Protein AF-A0A1W1Z496-F1 (afdb_monomer_lite)

Structure (mmCIF, N/CA/C/O backbone):
data_AF-A0A1W1Z496-F1
#
_entry.id   AF-A0A1W1Z496-F1
#
loop_
_atom_site.group_PDB
_atom_site.id
_atom_site.type_symbol
_atom_site.label_atom_id
_atom_site.label_alt_id
_atom_site.label_comp_id
_atom_site.label_asym_id
_atom_site.label_entity_id
_atom_site.label_seq_id
_atom_site.pdbx_PDB_ins_code
_atom_site.Cartn_x
_atom_site.Cartn_y
_atom_site.Cartn_z
_atom_site.occupancy
_atom_site.B_iso_or_equiv
_atom_site.auth_seq_id
_atom_site.auth_comp_id
_atom_site.auth_asym_id
_atom_site.auth_atom_id
_atom_site.pdbx_PDB_model_num
ATOM 1 N N . MET A 1 1 ? -26.536 -55.696 30.499 1.00 40.00 1 MET A N 1
ATOM 2 C CA . MET A 1 1 ? -25.286 -55.519 29.730 1.00 40.00 1 MET A CA 1
ATOM 3 C C . MET A 1 1 ? -25.052 -54.029 29.572 1.00 40.00 1 MET A C 1
ATOM 5 O O . MET A 1 1 ? -25.971 -53.335 29.168 1.00 40.00 1 MET A O 1
ATOM 9 N N . LYS A 1 2 ? -23.886 -53.550 30.016 1.00 42.78 2 LYS A N 1
ATOM 10 C CA . LYS A 1 2 ? -23.439 -52.156 29.919 1.00 42.78 2 LYS A CA 1
ATOM 11 C C . LYS A 1 2 ? -23.059 -51.849 28.470 1.00 42.78 2 LYS A C 1
ATOM 13 O O . LYS A 1 2 ? -22.297 -52.623 27.900 1.00 42.78 2 LYS A O 1
ATOM 18 N N . THR A 1 3 ? -23.451 -50.691 27.960 1.00 44.03 3 THR A N 1
ATOM 19 C CA . THR A 1 3 ? -22.699 -50.019 26.895 1.00 44.03 3 THR A CA 1
ATOM 20 C C . THR A 1 3 ? -22.663 -48.526 27.182 1.00 44.03 3 THR A C 1
ATOM 22 O O . THR A 1 3 ? -23.676 -47.894 27.469 1.00 44.03 3 THR A O 1
ATOM 25 N N . LEU A 1 4 ? -21.430 -48.032 27.226 1.00 45.06 4 LEU A N 1
ATOM 26 C CA . LEU A 1 4 ? -21.001 -46.689 27.577 1.00 45.06 4 LEU A CA 1
ATOM 27 C C . LEU A 1 4 ? -21.102 -45.738 26.370 1.00 45.06 4 LEU A C 1
ATOM 29 O O . LEU A 1 4 ? -20.863 -46.159 25.245 1.00 45.06 4 LEU A O 1
ATOM 33 N N . PHE A 1 5 ? -21.412 -44.476 26.689 1.00 48.72 5 PHE A N 1
ATOM 34 C CA . PHE A 1 5 ? -20.893 -43.196 26.173 1.00 48.72 5 PHE A CA 1
ATOM 35 C C . PHE A 1 5 ? -20.493 -43.040 24.695 1.00 48.72 5 PHE A C 1
ATOM 37 O O . PHE A 1 5 ? -19.601 -43.723 24.213 1.00 48.72 5 PHE A O 1
ATOM 44 N N . ALA A 1 6 ? -20.957 -41.936 24.093 1.00 45.56 6 ALA A N 1
ATOM 45 C CA . ALA A 1 6 ? -20.066 -40.855 23.642 1.00 45.56 6 ALA A CA 1
ATOM 46 C C . ALA A 1 6 ? -20.884 -39.592 23.310 1.00 45.56 6 ALA A C 1
ATOM 48 O O . ALA A 1 6 ? -21.662 -39.574 22.360 1.00 45.56 6 ALA A O 1
ATOM 49 N N . ALA A 1 7 ? -20.707 -38.528 24.098 1.00 57.72 7 ALA A N 1
ATOM 50 C CA . ALA A 1 7 ? -21.116 -37.183 23.711 1.00 57.72 7 ALA A CA 1
ATOM 51 C C . ALA A 1 7 ? -20.074 -36.651 22.719 1.00 57.72 7 ALA A C 1
ATOM 53 O O . ALA A 1 7 ? -18.912 -36.468 23.080 1.00 57.72 7 ALA A O 1
ATOM 54 N N . ALA A 1 8 ? -20.472 -36.446 21.465 1.00 53.16 8 ALA A N 1
ATOM 55 C CA . ALA A 1 8 ? -19.628 -35.798 20.475 1.00 53.16 8 ALA A CA 1
ATOM 56 C C . ALA A 1 8 ? -19.606 -34.291 20.765 1.00 53.16 8 ALA A C 1
ATOM 58 O O . ALA A 1 8 ? -20.576 -33.581 20.503 1.00 53.16 8 ALA A O 1
ATOM 59 N N . ALA A 1 9 ? -18.510 -33.811 21.349 1.00 55.97 9 ALA A N 1
ATOM 60 C CA . ALA A 1 9 ? -18.217 -32.389 21.412 1.00 55.97 9 ALA A CA 1
ATOM 61 C C . ALA A 1 9 ? -17.923 -31.903 19.986 1.00 55.97 9 ALA A C 1
ATOM 63 O O . ALA A 1 9 ? -16.920 -32.290 19.386 1.00 55.97 9 ALA A O 1
ATOM 64 N N . ALA A 1 10 ? -18.818 -31.089 19.429 1.00 51.38 10 ALA A N 1
ATOM 65 C CA . ALA A 1 10 ? -18.574 -30.394 18.176 1.00 51.38 10 ALA A CA 1
ATOM 66 C C . ALA A 1 10 ? -17.502 -29.326 18.427 1.00 51.38 10 ALA A C 1
ATOM 68 O O . ALA A 1 10 ? -17.779 -28.263 18.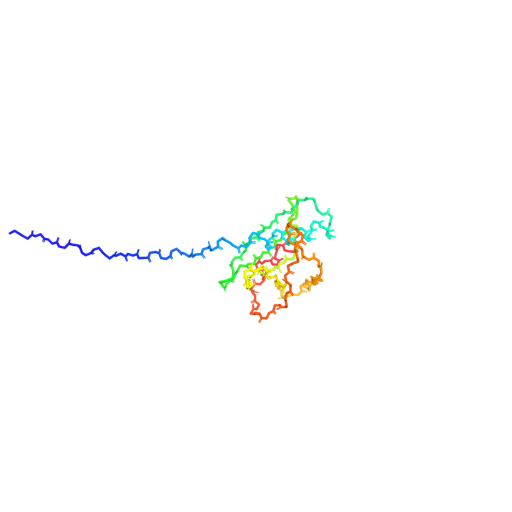981 1.00 51.38 10 ALA A O 1
ATOM 69 N N . ILE A 1 11 ? -16.260 -29.635 18.062 1.00 52.88 11 ILE A N 1
ATOM 70 C CA . ILE A 1 11 ? -15.190 -28.645 17.986 1.00 52.88 11 ILE A CA 1
ATOM 71 C C . ILE A 1 11 ? -15.525 -27.764 16.781 1.00 52.88 11 ILE A C 1
ATOM 73 O O . ILE A 1 11 ? -15.320 -28.159 15.634 1.00 52.88 11 ILE A O 1
ATOM 77 N N . LEU A 1 12 ? -16.101 -26.590 17.040 1.00 43.84 12 LEU A N 1
ATOM 78 C CA . LEU A 1 12 ? -16.170 -25.515 16.059 1.00 43.84 12 LEU A CA 1
ATOM 79 C C . LEU A 1 12 ? -14.738 -25.026 15.840 1.00 43.84 12 LEU A C 1
ATOM 81 O O . LEU A 1 12 ? -14.240 -24.176 16.571 1.00 43.84 12 LEU A O 1
ATOM 85 N N . PHE A 1 13 ? -14.061 -25.599 14.848 1.00 43.09 13 PHE A N 1
ATOM 86 C CA . PHE A 1 13 ? -12.921 -24.943 14.230 1.00 43.09 13 PHE A CA 1
ATOM 87 C C . PHE A 1 13 ? -13.474 -23.716 13.509 1.00 43.09 13 PHE A C 1
ATOM 89 O O . PHE A 1 13 ? -13.937 -23.805 12.375 1.00 43.09 13 PHE A O 1
ATOM 96 N N . THR A 1 14 ? -13.475 -22.566 14.175 1.00 43.41 14 THR A N 1
ATOM 97 C CA . THR A 1 14 ? -13.479 -21.299 13.453 1.00 43.41 14 THR A CA 1
ATOM 98 C C . THR A 1 14 ? -12.126 -21.216 12.768 1.00 43.41 14 THR A C 1
ATOM 100 O O . THR A 1 14 ? -11.138 -20.799 13.372 1.00 43.41 14 THR A O 1
ATOM 103 N N . SER A 1 15 ? -12.060 -21.699 11.528 1.00 38.47 15 SER A N 1
ATOM 104 C CA . SER A 1 15 ? -10.994 -21.300 10.618 1.00 38.47 15 SER A CA 1
ATOM 105 C C . SER A 1 15 ? -10.908 -19.772 10.661 1.00 38.47 15 SER A C 1
ATOM 107 O O . SER A 1 15 ? -11.966 -19.128 10.664 1.00 38.47 15 SER A O 1
ATOM 109 N N . PRO A 1 16 ? -9.703 -19.179 10.732 1.00 42.03 16 PRO A N 1
ATOM 110 C CA . PRO A 1 16 ? -9.589 -17.744 10.565 1.00 42.03 16 PRO A CA 1
ATOM 111 C C . PRO A 1 16 ? -10.230 -17.419 9.220 1.00 42.03 16 PRO A C 1
ATOM 113 O O . PRO A 1 16 ? -9.919 -18.042 8.201 1.00 42.03 16 PRO A O 1
ATOM 116 N N . ALA A 1 17 ? -11.201 -16.514 9.239 1.00 40.28 17 ALA A N 1
ATOM 117 C CA . ALA A 1 17 ? -11.726 -15.954 8.018 1.00 40.28 17 ALA A CA 1
ATOM 118 C C . ALA A 1 17 ? -10.589 -15.134 7.405 1.00 40.28 17 ALA A C 1
ATOM 120 O O . ALA A 1 17 ? -10.436 -13.960 7.720 1.00 40.28 17 ALA A O 1
ATOM 121 N N . ILE A 1 18 ? -9.783 -15.755 6.545 1.00 45.09 18 ILE A N 1
ATOM 122 C CA . ILE A 1 18 ? -9.070 -15.005 5.518 1.00 45.09 18 ILE A CA 1
ATOM 123 C C . ILE A 1 18 ? -10.168 -14.616 4.535 1.00 45.09 18 ILE A C 1
ATOM 125 O O . ILE A 1 18 ? -10.513 -15.357 3.614 1.00 45.09 18 ILE A O 1
ATOM 129 N N . ALA A 1 19 ? -10.846 -13.518 4.863 1.00 39.84 19 ALA A N 1
ATOM 130 C CA . ALA A 1 19 ? -11.829 -12.899 4.005 1.00 39.84 19 ALA A CA 1
ATOM 131 C C . ALA A 1 19 ? -11.072 -12.405 2.771 1.00 39.84 19 ALA A C 1
ATOM 133 O O . ALA A 1 19 ? -10.448 -11.349 2.793 1.00 39.84 19 ALA A O 1
ATOM 134 N N . GLY A 1 20 ? -11.074 -13.218 1.714 1.00 49.09 20 GLY A N 1
ATOM 135 C CA . GLY A 1 20 ? -10.651 -12.776 0.393 1.00 49.09 20 GLY A CA 1
ATOM 136 C C . GLY A 1 20 ? -11.491 -11.563 0.002 1.00 49.09 20 GLY A C 1
ATOM 137 O O . GLY A 1 20 ? -12.701 -11.684 -0.180 1.00 49.09 20 GLY A O 1
ATOM 138 N N . GLY A 1 21 ? -10.849 -10.399 -0.040 1.00 54.19 21 GLY A N 1
ATOM 139 C CA . GLY A 1 21 ? -11.493 -9.112 -0.287 1.00 54.19 21 GLY A CA 1
ATOM 140 C C . GLY A 1 21 ? -10.511 -7.942 -0.213 1.00 54.19 21 GLY A C 1
ATOM 141 O O . GLY A 1 21 ? -10.807 -6.943 0.427 1.00 54.19 21 GLY A O 1
ATOM 142 N N . ILE A 1 22 ? -9.323 -8.091 -0.815 1.00 55.69 22 ILE A N 1
ATOM 143 C CA . ILE A 1 22 ? -8.295 -7.039 -0.990 1.00 55.69 22 ILE A CA 1
ATOM 144 C C . ILE A 1 22 ? -7.821 -6.974 -2.468 1.00 55.69 22 ILE A C 1
ATOM 146 O O . ILE A 1 22 ? -6.899 -6.232 -2.802 1.00 55.69 22 ILE A O 1
ATOM 150 N N . ASP A 1 23 ? -8.477 -7.687 -3.395 1.00 64.00 23 ASP A N 1
ATOM 151 C CA . ASP A 1 23 ? -8.012 -7.806 -4.792 1.00 64.00 23 ASP A CA 1
ATOM 152 C C . ASP A 1 23 ? -7.878 -6.447 -5.508 1.00 64.00 23 ASP A C 1
ATOM 154 O O . ASP A 1 23 ? -6.935 -6.244 -6.274 1.00 64.00 23 ASP A O 1
ATOM 158 N N . ASP A 1 24 ? -8.727 -5.464 -5.193 1.00 78.50 24 ASP A N 1
ATOM 159 C CA . ASP A 1 24 ? -8.681 -4.151 -5.851 1.00 78.50 24 ASP A CA 1
ATOM 160 C C . ASP A 1 24 ? -7.575 -3.236 -5.305 1.00 78.50 24 ASP A C 1
ATOM 162 O O . ASP A 1 24 ? -6.993 -2.447 -6.051 1.00 78.50 24 ASP A O 1
ATOM 166 N N . GLY A 1 25 ? -7.262 -3.329 -4.008 1.00 80.12 25 GLY A N 1
ATOM 167 C CA . GLY A 1 25 ? -6.252 -2.475 -3.383 1.00 80.12 25 GLY A CA 1
ATOM 168 C C . GLY A 1 25 ? -4.831 -2.890 -3.754 1.00 80.12 25 GLY A C 1
ATOM 169 O O . GLY A 1 25 ? -4.026 -2.035 -4.121 1.00 80.12 25 GLY A O 1
ATOM 170 N N . ALA A 1 26 ? -4.542 -4.196 -3.740 1.00 84.62 26 ALA A N 1
ATOM 171 C CA . ALA A 1 26 ? -3.258 -4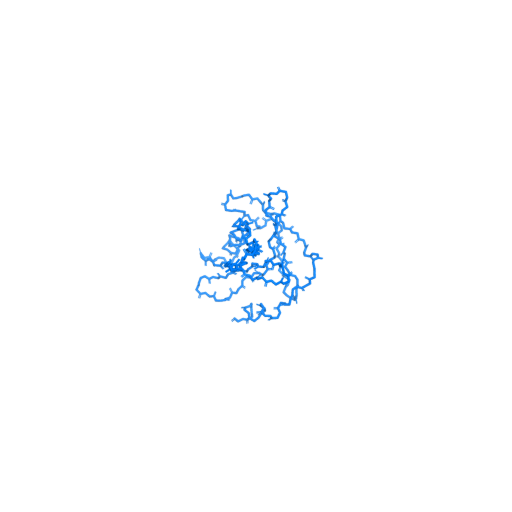.724 -4.199 1.00 84.62 26 ALA A CA 1
ATOM 172 C C . ALA A 1 26 ? -3.028 -4.413 -5.688 1.00 84.62 26 ALA A C 1
ATOM 174 O O . ALA A 1 26 ? -1.981 -3.877 -6.054 1.00 84.62 26 ALA A O 1
ATOM 175 N N . SER A 1 27 ? -4.044 -4.632 -6.528 1.00 86.06 27 SER A N 1
ATOM 176 C CA . SER A 1 27 ? -3.974 -4.314 -7.959 1.00 86.06 27 SER A CA 1
ATOM 177 C C . SER A 1 27 ? -3.757 -2.819 -8.219 1.00 86.06 27 SER A C 1
ATOM 179 O O . SER A 1 27 ? -3.015 -2.436 -9.124 1.00 86.06 27 SER A O 1
ATOM 181 N N . ALA A 1 28 ? -4.370 -1.943 -7.420 1.00 87.94 28 ALA A N 1
ATOM 182 C CA . ALA A 1 28 ? -4.171 -0.505 -7.553 1.00 87.94 28 ALA A CA 1
ATOM 183 C C . ALA A 1 28 ? -2.750 -0.061 -7.173 1.00 87.94 28 ALA A C 1
ATOM 185 O O . ALA A 1 28 ? -2.178 0.823 -7.819 1.00 87.94 28 ALA A O 1
ATOM 186 N N . ILE A 1 29 ? -2.165 -0.686 -6.146 1.00 87.00 29 ILE A N 1
ATOM 187 C CA . ILE A 1 29 ? -0.766 -0.467 -5.768 1.00 87.00 29 ILE A CA 1
ATOM 188 C C . ILE A 1 29 ? 0.153 -0.946 -6.901 1.00 87.00 29 ILE A C 1
ATOM 190 O O . ILE A 1 29 ? 1.028 -0.190 -7.322 1.00 87.00 29 ILE A O 1
ATOM 194 N N . GLU A 1 30 ? -0.071 -2.138 -7.461 1.00 86.69 30 GLU A N 1
ATOM 195 C CA . GLU A 1 30 ? 0.669 -2.627 -8.634 1.00 86.69 30 GLU A CA 1
ATOM 196 C C . GLU A 1 30 ? 0.636 -1.607 -9.784 1.00 86.69 30 GLU A C 1
ATOM 198 O O . GLU A 1 30 ? 1.688 -1.190 -10.278 1.00 86.69 30 GLU A O 1
ATOM 203 N N . LEU A 1 31 ? -0.556 -1.147 -10.176 1.00 86.06 31 LEU A N 1
ATOM 204 C CA . LEU A 1 31 ? -0.718 -0.185 -11.267 1.00 86.06 31 LEU A CA 1
ATOM 205 C C . LEU A 1 31 ? -0.019 1.146 -10.984 1.00 86.06 31 LEU A C 1
ATOM 207 O O . LEU A 1 31 ? 0.562 1.741 -11.897 1.00 86.06 31 LEU A O 1
ATOM 211 N N . HIS A 1 32 ? -0.048 1.610 -9.735 1.00 84.50 32 HIS A N 1
ATOM 212 C CA . HIS A 1 32 ? 0.701 2.787 -9.311 1.00 84.50 32 HIS A CA 1
ATOM 213 C C . HIS A 1 32 ? 2.209 2.607 -9.549 1.00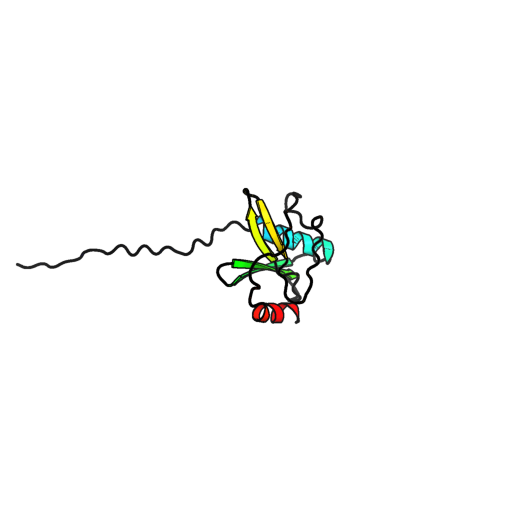 84.50 32 HIS A C 1
ATOM 215 O O . HIS A 1 32 ? 2.841 3.478 -10.154 1.00 84.50 32 HIS A O 1
ATOM 221 N N . PHE A 1 33 ? 2.786 1.471 -9.143 1.00 82.06 33 PHE A N 1
ATOM 222 C CA . PHE A 1 33 ? 4.209 1.173 -9.348 1.00 82.06 33 PHE A CA 1
ATOM 223 C C . PHE A 1 33 ? 4.578 1.014 -10.825 1.00 82.06 33 PHE A C 1
ATOM 225 O O . PHE A 1 33 ? 5.579 1.578 -11.268 1.00 82.06 33 PHE A O 1
ATOM 232 N N . VAL A 1 34 ? 3.750 0.322 -11.612 1.00 85.06 34 VAL A N 1
ATOM 233 C CA . VAL A 1 34 ? 3.906 0.208 -13.073 1.00 85.06 34 VAL A CA 1
ATOM 234 C C . VAL A 1 34 ? 3.984 1.596 -13.718 1.00 85.06 34 VAL A C 1
ATOM 236 O O . VAL A 1 34 ? 4.909 1.882 -14.483 1.00 85.06 34 VAL A O 1
ATOM 239 N N . LYS A 1 35 ? 3.050 2.492 -13.368 1.00 83.25 35 LYS A N 1
ATOM 240 C CA . LYS A 1 35 ? 2.958 3.847 -13.936 1.00 83.25 35 LYS A CA 1
ATOM 241 C C . LYS A 1 35 ? 4.111 4.759 -13.510 1.00 83.25 35 LYS A C 1
ATOM 243 O O . LYS A 1 35 ? 4.600 5.531 -14.332 1.00 83.25 35 LYS A O 1
ATOM 248 N N . THR A 1 36 ? 4.523 4.710 -12.244 1.00 79.12 36 THR A N 1
ATOM 249 C CA . THR A 1 36 ? 5.503 5.656 -11.674 1.00 79.12 36 THR A CA 1
ATOM 250 C C . THR A 1 36 ? 6.956 5.222 -11.857 1.00 79.12 36 THR A C 1
ATOM 252 O O . THR A 1 36 ? 7.805 6.069 -12.134 1.00 79.12 36 THR A O 1
ATOM 255 N N . SER A 1 37 ? 7.245 3.923 -11.754 1.00 74.88 37 SER A N 1
ATOM 256 C CA . SER A 1 37 ? 8.608 3.370 -11.828 1.00 74.88 37 SER A CA 1
ATOM 257 C C . SER A 1 37 ? 8.970 2.813 -13.209 1.00 74.88 37 SER A C 1
ATOM 259 O O . SER A 1 37 ? 10.121 2.442 -13.440 1.00 74.88 37 SER A O 1
ATOM 261 N N . GLY A 1 38 ? 8.010 2.750 -14.140 1.00 74.75 38 GLY A N 1
ATOM 262 C CA . GLY A 1 38 ? 8.225 2.235 -15.496 1.00 74.75 38 GLY A CA 1
ATOM 263 C C . GLY A 1 38 ? 8.407 0.716 -15.559 1.00 74.75 38 GLY A C 1
ATOM 264 O O . GLY A 1 38 ? 9.040 0.204 -16.483 1.00 74.75 38 GLY A O 1
ATOM 265 N N . TRP A 1 39 ? 7.886 -0.014 -14.572 1.00 81.50 39 TRP A N 1
ATOM 266 C CA . TRP A 1 39 ? 7.926 -1.477 -14.539 1.00 81.50 39 TRP A CA 1
ATOM 267 C C . TRP A 1 39 ? 6.766 -2.066 -15.340 1.00 81.50 39 TRP A C 1
ATOM 269 O O . TRP A 1 39 ? 5.662 -1.550 -15.286 1.00 81.50 39 TRP A O 1
ATOM 279 N N . SER A 1 40 ? 7.000 -3.139 -16.099 1.00 79.31 40 SER A N 1
ATOM 280 C CA . SER A 1 40 ? 5.968 -3.745 -16.966 1.00 79.31 40 SER A CA 1
ATOM 281 C C . SER A 1 40 ? 5.143 -4.823 -16.265 1.00 79.31 40 SER A C 1
ATOM 283 O O . SER A 1 40 ? 4.009 -5.072 -16.656 1.00 79.31 40 SER A O 1
ATOM 285 N N . ALA A 1 41 ? 5.740 -5.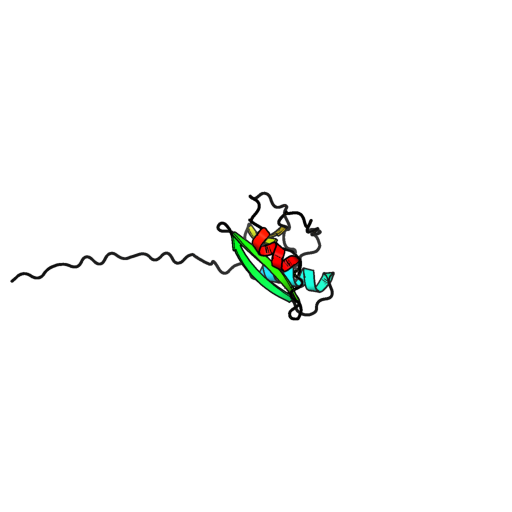488 -15.277 1.00 85.00 41 ALA A N 1
ATOM 286 C CA . ALA A 1 41 ? 5.113 -6.533 -14.484 1.00 85.00 41 ALA A CA 1
ATOM 287 C C . ALA A 1 41 ? 5.663 -6.459 -13.059 1.00 85.00 41 ALA A C 1
ATOM 289 O O . ALA A 1 41 ? 6.885 -6.465 -12.852 1.00 85.00 41 ALA A O 1
ATOM 290 N N . VAL A 1 42 ? 4.754 -6.370 -12.099 1.00 86.19 42 VAL A N 1
ATOM 291 C CA . VAL A 1 42 ? 5.032 -6.282 -10.668 1.00 86.19 42 VAL A CA 1
ATOM 292 C C . VAL A 1 42 ? 4.260 -7.424 -10.008 1.00 86.19 42 VAL A C 1
ATOM 294 O O . VAL A 1 42 ? 3.233 -7.851 -10.521 1.00 86.19 42 VAL A O 1
ATOM 297 N N . VAL A 1 43 ? 4.781 -7.964 -8.917 1.00 85.69 43 VAL A N 1
ATOM 298 C CA . VAL A 1 43 ? 4.085 -8.930 -8.067 1.00 85.69 43 VAL A CA 1
ATOM 299 C C . VAL A 1 43 ? 3.879 -8.265 -6.723 1.00 85.69 43 VAL A C 1
ATOM 301 O O . VAL A 1 43 ? 4.781 -7.577 -6.243 1.00 85.69 43 VAL A O 1
ATOM 304 N N . CYS A 1 44 ? 2.692 -8.435 -6.151 1.00 85.12 44 CYS A N 1
ATOM 305 C CA . CYS A 1 44 ? 2.395 -7.990 -4.802 1.00 85.12 44 CYS A CA 1
ATOM 306 C C . CYS A 1 44 ? 2.311 -9.192 -3.868 1.00 85.12 44 CYS A C 1
ATOM 308 O O . CYS A 1 44 ? 1.598 -10.155 -4.153 1.00 85.12 44 CYS A O 1
ATOM 310 N N . ASP A 1 45 ? 2.998 -9.092 -2.740 1.00 83.50 45 ASP A N 1
ATOM 311 C CA . ASP A 1 45 ? 2.953 -10.061 -1.657 1.00 83.50 45 ASP A CA 1
ATOM 312 C C . ASP A 1 45 ? 2.220 -9.466 -0.457 1.00 83.50 45 ASP A C 1
ATOM 314 O O . ASP A 1 45 ? 2.115 -8.245 -0.303 1.00 83.50 45 ASP A O 1
ATOM 318 N N . THR A 1 46 ? 1.692 -10.350 0.389 1.00 83.12 46 THR A N 1
ATOM 319 C CA . THR A 1 46 ? 0.965 -9.989 1.609 1.00 83.12 46 THR A CA 1
ATOM 320 C C . THR A 1 46 ? 1.646 -10.588 2.833 1.00 83.12 46 THR A C 1
ATOM 322 O O . THR A 1 46 ? 1.947 -11.780 2.841 1.00 83.12 46 THR A O 1
ATOM 325 N N . GLU A 1 47 ? 1.841 -9.775 3.869 1.00 79.50 47 GLU A N 1
ATOM 326 C CA . GLU A 1 47 ? 2.352 -10.192 5.176 1.00 79.50 47 GLU A CA 1
ATOM 327 C C . GLU A 1 47 ? 1.336 -9.858 6.276 1.00 79.50 47 GLU A C 1
ATOM 329 O O . GLU A 1 47 ? 0.839 -8.733 6.358 1.00 79.50 47 GLU A O 1
ATOM 334 N N . GLU A 1 48 ? 1.070 -10.819 7.161 1.00 80.75 48 GLU A N 1
ATOM 335 C CA . GLU A 1 48 ? 0.179 -10.647 8.313 1.00 80.75 48 GLU A CA 1
ATOM 336 C C . GLU A 1 48 ? 0.984 -10.336 9.583 1.00 80.75 48 GLU A C 1
ATOM 338 O O . GLU A 1 48 ? 1.774 -11.158 10.052 1.00 80.75 48 GLU A O 1
ATOM 343 N N . LEU A 1 49 ? 0.763 -9.166 10.189 1.00 75.12 49 LEU A N 1
ATOM 344 C CA . LEU A 1 49 ? 1.426 -8.741 11.427 1.00 75.12 49 LEU A CA 1
ATOM 345 C C . LEU A 1 49 ? 0.421 -8.120 12.398 1.00 75.12 49 LEU A C 1
ATOM 347 O O . LEU A 1 49 ? -0.216 -7.119 12.086 1.00 75.12 49 LEU A O 1
ATOM 351 N N . ASN A 1 50 ? 0.336 -8.655 13.621 1.00 78.94 50 ASN A N 1
ATOM 352 C CA . ASN A 1 50 ? -0.575 -8.165 14.670 1.00 78.94 50 ASN A CA 1
ATOM 353 C C . ASN A 1 50 ? -2.040 -8.040 14.192 1.00 78.94 50 ASN A C 1
ATOM 355 O O . ASN A 1 50 ? -2.667 -6.999 14.397 1.00 78.94 50 ASN A O 1
ATOM 359 N N . ASP A 1 51 ? -2.558 -9.094 13.550 1.00 79.00 51 ASP A N 1
ATOM 360 C CA . ASP A 1 51 ? -3.922 -9.178 12.996 1.00 79.00 51 ASP A CA 1
ATOM 361 C C . ASP A 1 51 ? -4.225 -8.143 11.894 1.00 79.00 51 ASP A C 1
ATOM 363 O O . ASP A 1 51 ? -5.364 -7.695 11.736 1.00 79.00 51 ASP A O 1
ATOM 367 N N . ARG A 1 52 ? -3.193 -7.726 11.152 1.00 78.06 52 ARG A N 1
ATOM 368 C CA . ARG A 1 52 ? -3.286 -6.769 10.045 1.00 78.06 52 ARG A CA 1
ATOM 369 C C . ARG A 1 52 ? -2.535 -7.280 8.824 1.00 78.06 52 ARG A C 1
ATOM 371 O O . ARG A 1 52 ? -1.396 -7.729 8.951 1.00 78.06 52 ARG A O 1
ATOM 378 N N . SER A 1 53 ? -3.150 -7.088 7.662 1.00 82.00 53 SER A N 1
ATOM 379 C CA . SER A 1 53 ? -2.609 -7.449 6.355 1.00 82.00 53 SER A CA 1
ATOM 380 C C . SER A 1 53 ? -1.863 -6.269 5.737 1.00 82.00 53 SER A C 1
ATOM 382 O O . SER A 1 53 ? -2.452 -5.216 5.467 1.00 82.00 53 SER A O 1
ATOM 384 N N . PHE A 1 54 ? -0.582 -6.460 5.447 1.00 83.12 54 PHE A N 1
ATOM 385 C CA . PHE A 1 54 ? 0.258 -5.490 4.756 1.00 83.12 54 PHE A CA 1
ATOM 386 C C . PHE A 1 54 ? 0.636 -5.994 3.370 1.00 83.12 54 PHE A C 1
ATOM 388 O O . PHE A 1 54 ? 0.992 -7.153 3.208 1.00 83.12 54 PHE A O 1
ATOM 395 N N . VAL A 1 55 ? 0.604 -5.107 2.381 1.00 85.94 55 VAL A N 1
ATOM 396 C CA . VAL A 1 55 ? 0.924 -5.395 0.984 1.00 85.94 55 VAL A CA 1
ATOM 397 C C . VAL A 1 55 ? 2.168 -4.621 0.575 1.00 85.94 55 VAL A C 1
ATOM 399 O O . VAL A 1 55 ? 2.293 -3.428 0.860 1.00 85.94 55 VAL A O 1
ATOM 402 N N . TYR A 1 56 ? 3.074 -5.282 -0.132 1.00 84.31 56 TYR A N 1
ATOM 403 C CA . TYR A 1 56 ? 4.180 -4.640 -0.833 1.00 84.31 56 TYR A CA 1
ATOM 404 C C . TYR A 1 56 ? 4.305 -5.220 -2.235 1.00 84.31 56 TYR A C 1
ATOM 406 O O . TYR A 1 56 ? 3.955 -6.374 -2.457 1.00 84.31 56 TYR A O 1
ATOM 414 N N . CYS A 1 57 ? 4.799 -4.426 -3.184 1.00 84.31 57 CYS A N 1
ATOM 415 C CA . CYS A 1 57 ? 4.893 -4.851 -4.579 1.00 84.31 57 CYS A CA 1
ATOM 416 C C . CYS A 1 57 ? 6.300 -4.633 -5.138 1.00 84.31 57 CYS A C 1
ATOM 418 O O . CYS A 1 57 ? 6.921 -3.612 -4.851 1.00 84.31 57 CYS A O 1
ATOM 420 N N . HIS A 1 58 ? 6.804 -5.562 -5.945 1.00 83.38 58 HIS A N 1
ATOM 421 C CA . HIS A 1 58 ? 8.153 -5.525 -6.520 1.00 83.38 58 HIS A CA 1
ATOM 422 C C . HIS A 1 58 ? 8.165 -6.036 -7.974 1.00 83.38 58 HIS A C 1
ATOM 424 O O . HIS A 1 58 ? 7.265 -6.775 -8.373 1.00 83.38 58 HIS A O 1
ATOM 430 N N . PRO A 1 59 ? 9.147 -5.670 -8.819 1.00 86.19 59 PRO A N 1
ATOM 431 C CA . PRO A 1 59 ? 9.237 -6.194 -10.180 1.00 86.19 59 PRO A CA 1
ATOM 432 C C . PRO A 1 59 ? 9.349 -7.720 -10.191 1.00 86.19 59 PRO A C 1
ATOM 434 O O . PRO A 1 59 ? 10.071 -8.296 -9.384 1.00 86.19 59 PRO A O 1
ATOM 437 N N . VAL A 1 60 ? 8.762 -8.387 -11.186 1.00 85.50 60 VAL A N 1
ATOM 438 C CA . VAL A 1 60 ? 8.886 -9.857 -11.329 1.00 85.50 60 VAL A CA 1
ATOM 439 C C . VAL A 1 60 ? 10.352 -10.329 -11.363 1.00 85.50 60 VAL A C 1
ATOM 441 O O . VAL A 1 60 ? 10.674 -11.418 -10.900 1.00 85.50 60 VAL A O 1
ATOM 444 N N . LEU A 1 61 ? 11.253 -9.520 -11.932 1.00 80.12 61 LEU A N 1
ATOM 445 C CA . LEU A 1 61 ? 12.659 -9.879 -12.165 1.00 80.12 61 LEU A CA 1
ATOM 446 C C . LEU A 1 61 ? 13.636 -9.289 -11.137 1.00 80.12 61 LEU A C 1
ATOM 448 O O . LEU A 1 61 ? 14.846 -9.422 -11.310 1.00 80.12 61 LEU A O 1
ATOM 452 N N . ASN A 1 62 ? 13.144 -8.590 -10.115 1.00 70.44 62 ASN A N 1
ATOM 453 C CA . ASN A 1 62 ? 13.980 -7.908 -9.135 1.00 70.44 62 ASN A CA 1
ATOM 454 C C . ASN A 1 62 ? 13.283 -7.906 -7.771 1.00 70.44 62 ASN A C 1
ATOM 456 O O . ASN A 1 62 ? 12.108 -7.575 -7.679 1.00 70.44 62 ASN A O 1
ATOM 460 N N . THR A 1 63 ? 14.018 -8.225 -6.712 1.00 67.12 63 THR A N 1
ATOM 461 C CA . THR A 1 63 ? 13.519 -8.148 -5.334 1.00 67.12 63 THR A CA 1
ATOM 462 C C . THR A 1 63 ? 13.492 -6.724 -4.794 1.00 67.12 63 THR A C 1
ATOM 464 O O . THR A 1 63 ? 13.094 -6.535 -3.658 1.00 67.12 63 THR A O 1
ATOM 467 N N . SER A 1 64 ? 13.900 -5.720 -5.577 1.00 68.56 64 SER A N 1
ATOM 468 C CA . SER A 1 64 ? 13.769 -4.312 -5.208 1.00 68.56 64 SER A CA 1
ATOM 469 C C . SER A 1 64 ? 12.301 -3.976 -4.989 1.00 68.56 64 SER A C 1
ATOM 471 O O . SER A 1 64 ? 11.501 -3.899 -5.923 1.00 68.56 64 SER A O 1
ATOM 473 N N . VAL A 1 65 ? 11.955 -3.821 -3.722 1.00 71.75 65 VAL A N 1
ATOM 474 C CA . VAL A 1 65 ? 10.573 -3.708 -3.290 1.00 71.75 65 VAL A CA 1
ATOM 475 C C . VAL A 1 65 ? 10.118 -2.257 -3.331 1.00 71.75 65 VAL A C 1
ATOM 477 O O . VAL A 1 65 ? 10.882 -1.329 -3.064 1.00 71.75 65 VAL A O 1
ATOM 480 N N . GLY A 1 66 ? 8.851 -2.069 -3.677 1.00 72.50 66 GLY A N 1
ATOM 481 C CA . GLY A 1 66 ? 8.147 -0.802 -3.637 1.00 72.50 66 GLY A CA 1
ATOM 482 C C . GLY A 1 66 ? 7.823 -0.355 -2.213 1.00 72.50 66 GLY A C 1
ATOM 483 O O . GLY A 1 66 ? 8.613 -0.486 -1.291 1.00 72.50 66 GLY A O 1
ATOM 484 N N . GLY A 1 67 ? 6.653 0.234 -2.023 1.00 79.69 67 GLY A N 1
ATOM 485 C CA . GLY A 1 67 ? 6.173 0.626 -0.707 1.00 79.69 67 GLY A CA 1
ATOM 486 C C . GLY A 1 67 ? 5.451 -0.520 0.003 1.00 79.69 67 GLY A C 1
ATOM 487 O O . GLY A 1 67 ? 4.801 -1.325 -0.653 1.00 79.69 67 GLY A O 1
ATOM 488 N N . LEU A 1 68 ? 5.550 -0.568 1.331 1.00 82.06 68 LEU A N 1
ATOM 489 C CA . LEU A 1 68 ? 4.633 -1.259 2.236 1.00 82.06 68 LEU A CA 1
ATOM 490 C C . LEU A 1 68 ? 3.377 -0.423 2.542 1.00 82.06 68 LEU A C 1
ATOM 492 O O . LEU A 1 68 ? 3.490 0.707 3.033 1.00 82.06 68 LEU A O 1
ATOM 496 N N . PHE A 1 69 ? 2.209 -1.032 2.369 1.00 85.38 69 PHE A N 1
ATOM 497 C CA . PHE A 1 69 ? 0.894 -0.440 2.601 1.00 85.38 69 PHE A CA 1
ATOM 498 C C . PHE A 1 69 ? 0.024 -1.351 3.468 1.00 85.38 69 PHE A C 1
ATOM 500 O O . PHE A 1 69 ? 0.073 -2.562 3.304 1.00 85.38 69 PHE A O 1
ATOM 507 N N . GLU A 1 70 ? -0.820 -0.801 4.341 1.00 86.25 70 GLU A N 1
ATOM 508 C CA . GLU A 1 70 ? -1.996 -1.548 4.820 1.00 86.25 70 GLU A CA 1
ATOM 509 C C . GLU A 1 70 ? -3.147 -1.289 3.848 1.00 86.25 70 GLU A C 1
ATOM 511 O O . GLU A 1 70 ? -3.368 -0.145 3.435 1.00 86.25 70 GLU A O 1
ATOM 516 N N . VAL A 1 71 ? -3.898 -2.333 3.504 1.00 85.94 71 VAL A N 1
ATOM 517 C CA . VAL A 1 71 ? -5.135 -2.195 2.734 1.00 85.94 71 VAL A CA 1
ATOM 518 C C . VAL A 1 71 ? -6.309 -2.603 3.609 1.00 85.94 71 VAL A C 1
ATOM 520 O O . VAL A 1 71 ? -6.334 -3.689 4.179 1.00 85.94 71 VAL A O 1
ATOM 523 N N . THR A 1 72 ? -7.291 -1.714 3.705 1.00 86.56 72 THR A N 1
ATOM 524 C CA . THR A 1 72 ? -8.522 -1.915 4.480 1.00 86.56 72 THR A CA 1
ATOM 525 C C . THR A 1 72 ? -9.741 -1.626 3.612 1.00 86.56 72 THR A C 1
ATOM 527 O O . THR A 1 72 ? -9.611 -1.044 2.537 1.00 86.56 72 THR A O 1
ATOM 530 N N . GLU A 1 73 ? -10.934 -1.990 4.078 1.00 86.31 73 GLU A N 1
ATOM 531 C CA . GLU A 1 73 ? -12.193 -1.604 3.439 1.00 86.31 73 GLU A CA 1
ATOM 532 C C . GLU A 1 73 ? -12.937 -0.572 4.298 1.00 86.31 73 GLU A C 1
ATOM 534 O O . GLU A 1 73 ? -13.069 -0.726 5.515 1.00 86.31 73 GLU A O 1
ATOM 539 N N . ARG A 1 74 ? -13.461 0.477 3.660 1.00 83.88 74 ARG A N 1
ATOM 540 C CA . ARG A 1 74 ? -14.418 1.412 4.255 1.00 83.88 74 ARG A CA 1
ATOM 541 C C . ARG A 1 74 ? -15.562 1.648 3.282 1.00 83.88 74 ARG A C 1
ATOM 543 O O . ARG A 1 74 ? -15.331 2.008 2.133 1.00 83.88 74 ARG A O 1
ATOM 550 N N . ASP A 1 75 ? -16.793 1.468 3.751 1.00 86.38 75 ASP A N 1
ATOM 551 C CA . ASP A 1 75 ? -18.011 1.673 2.955 1.00 86.38 75 ASP A CA 1
ATOM 552 C C . ASP A 1 75 ? -18.018 0.884 1.626 1.00 86.38 75 ASP A C 1
ATOM 554 O O . ASP A 1 75 ? -18.468 1.390 0.595 1.00 86.38 75 ASP A O 1
ATOM 558 N N . GLY A 1 76 ? -17.491 -0.348 1.633 1.00 79.94 76 GLY A N 1
ATOM 559 C CA . GLY A 1 76 ? -17.387 -1.190 0.436 1.00 79.94 76 GLY A CA 1
ATOM 560 C C . GLY A 1 76 ? -16.312 -0.744 -0.557 1.00 79.94 76 GLY A C 1
ATOM 561 O O . GLY A 1 76 ? -16.369 -1.130 -1.723 1.00 79.94 76 GLY A O 1
ATOM 562 N N . LYS A 1 77 ? -15.376 0.119 -0.139 1.00 80.31 77 LYS A N 1
ATOM 563 C CA . LYS A 1 77 ? -14.278 0.616 -0.973 1.00 80.31 77 LYS A CA 1
ATOM 564 C C . LYS A 1 77 ? -12.922 0.351 -0.324 1.00 80.31 77 LYS A C 1
ATOM 566 O O . LYS A 1 77 ? -12.784 0.567 0.883 1.00 80.31 77 LYS A O 1
ATOM 571 N N . PRO A 1 78 ? -11.903 -0.026 -1.109 1.00 84.44 78 PRO A N 1
ATOM 572 C CA . PRO A 1 78 ? -10.537 -0.128 -0.612 1.00 84.44 78 PRO A CA 1
ATOM 573 C C . PRO A 1 78 ? -9.993 1.241 -0.165 1.00 84.44 78 PRO A C 1
ATOM 575 O O . PRO A 1 78 ? -10.160 2.259 -0.847 1.00 84.44 78 PRO A O 1
ATOM 578 N N . VAL A 1 79 ? -9.308 1.242 0.976 1.00 86.12 79 VAL A N 1
ATOM 579 C CA . VAL A 1 79 ? -8.545 2.362 1.536 1.00 86.12 79 VAL A CA 1
ATOM 580 C C . VAL A 1 79 ? -7.116 1.891 1.779 1.00 86.12 79 VAL A C 1
ATOM 582 O O . VAL A 1 79 ? -6.896 0.892 2.469 1.00 86.12 79 VAL A O 1
ATOM 585 N N . VAL A 1 80 ? -6.154 2.616 1.215 1.00 86.75 80 VAL A N 1
ATOM 586 C CA . VAL A 1 80 ? -4.721 2.321 1.298 1.00 86.75 80 VAL A CA 1
ATOM 587 C C . VAL A 1 80 ? -4.063 3.265 2.300 1.00 86.75 80 VAL A C 1
ATOM 589 O O . VAL A 1 80 ? -4.203 4.486 2.198 1.00 86.75 80 VAL A O 1
ATOM 592 N N . HIS A 1 81 ? -3.298 2.706 3.235 1.00 85.75 81 HIS A N 1
ATOM 593 C CA . HIS A 1 81 ? -2.558 3.462 4.245 1.00 85.75 81 HIS A CA 1
ATOM 594 C C . HIS A 1 81 ? -1.047 3.263 4.054 1.00 85.75 81 HIS A C 1
ATOM 596 O O . HIS A 1 81 ? -0.572 2.129 4.160 1.00 85.75 81 HIS A O 1
ATOM 602 N N . PRO A 1 82 ? -0.252 4.319 3.799 1.00 81.31 82 PRO A N 1
ATOM 603 C CA . PRO A 1 82 ? 1.198 4.214 3.761 1.00 81.31 82 PRO A CA 1
ATOM 604 C C . PRO A 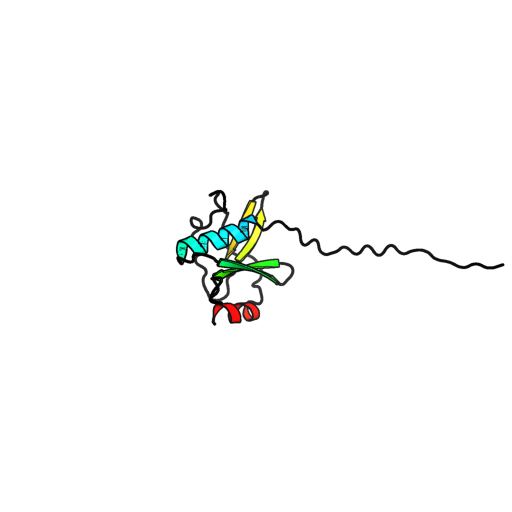1 82 ? 1.736 4.051 5.187 1.00 81.31 82 PRO A C 1
ATOM 606 O O . PRO A 1 82 ? 1.504 4.893 6.057 1.00 81.31 82 PRO A O 1
ATOM 609 N N . VAL A 1 83 ? 2.483 2.975 5.433 1.00 78.88 83 VAL A N 1
ATOM 610 C CA . VAL A 1 83 ? 3.001 2.659 6.773 1.00 78.88 83 VAL A CA 1
ATOM 611 C C . VAL A 1 83 ? 4.286 3.450 7.046 1.00 78.88 83 VAL A C 1
ATOM 613 O O . VAL A 1 83 ? 5.204 3.486 6.224 1.00 78.88 83 VAL A O 1
ATOM 616 N N . THR A 1 84 ? 4.378 4.106 8.209 1.00 65.62 84 THR A N 1
ATOM 617 C CA . THR A 1 84 ? 5.545 4.917 8.603 1.00 65.62 84 THR A CA 1
ATOM 618 C C . THR A 1 84 ? 6.575 4.118 9.410 1.00 65.62 84 THR A C 1
ATOM 620 O O . THR A 1 84 ? 6.227 3.338 10.290 1.00 65.62 84 THR A O 1
ATOM 623 N N . GLY A 1 85 ? 7.872 4.338 9.136 1.00 49.84 85 GLY A N 1
ATOM 624 C CA . GLY A 1 85 ? 8.959 3.669 9.879 1.00 49.84 85 GLY A CA 1
ATOM 625 C C . GLY A 1 85 ? 10.408 4.116 9.614 1.00 49.84 85 GLY A C 1
ATOM 626 O O . GLY A 1 85 ? 11.289 3.713 10.364 1.00 49.84 85 GLY A O 1
ATOM 627 N N . LYS A 1 86 ? 10.655 4.948 8.584 1.00 42.81 86 LYS A N 1
ATOM 628 C CA . LYS A 1 86 ? 11.859 5.779 8.267 1.00 42.81 86 LYS A CA 1
ATOM 629 C C . LYS A 1 86 ? 12.018 5.997 6.757 1.00 42.81 86 LYS A C 1
ATOM 631 O O . LYS A 1 86 ? 12.686 6.945 6.357 1.00 42.81 86 LYS A O 1
ATOM 636 N N . ALA A 1 87 ? 11.354 5.199 5.926 1.00 39.25 87 ALA A N 1
ATOM 637 C CA . ALA A 1 87 ? 11.103 5.538 4.532 1.00 39.25 87 ALA A CA 1
ATOM 638 C C . ALA A 1 87 ? 9.739 6.225 4.460 1.00 39.25 87 ALA A C 1
ATOM 640 O O . ALA A 1 87 ? 8.701 5.644 4.762 1.00 39.25 87 ALA A O 1
ATOM 641 N N . LYS A 1 88 ? 9.755 7.512 4.146 1.00 43.47 88 LYS A N 1
ATOM 642 C CA . LYS A 1 88 ? 8.555 8.305 3.927 1.00 43.47 88 LYS A CA 1
ATOM 643 C C . LYS A 1 88 ? 8.009 7.868 2.567 1.00 43.47 88 LYS A C 1
ATOM 645 O O . LYS A 1 88 ? 8.507 8.329 1.544 1.00 43.47 88 LYS A O 1
ATOM 650 N N . GLN A 1 89 ? 7.073 6.922 2.540 1.00 60.59 89 GLN A N 1
ATOM 651 C CA . GLN A 1 89 ? 6.342 6.627 1.312 1.00 60.59 89 GLN A CA 1
ATOM 652 C C . GLN A 1 89 ? 5.441 7.813 1.017 1.00 60.59 89 GLN A C 1
ATOM 654 O O . GLN A 1 89 ? 4.372 7.982 1.599 1.00 60.59 89 GLN A O 1
ATOM 659 N N . TYR A 1 90 ? 5.934 8.695 0.161 1.00 61.59 90 TYR A N 1
ATOM 660 C CA . TYR A 1 90 ? 5.146 9.799 -0.343 1.00 61.59 90 TYR A CA 1
ATOM 661 C C . TYR A 1 90 ? 4.214 9.261 -1.419 1.00 61.59 90 TYR A C 1
ATOM 663 O O . TYR A 1 90 ? 4.580 9.196 -2.588 1.00 61.59 90 TYR A O 1
ATOM 671 N N . VAL A 1 91 ? 3.004 8.892 -1.017 1.00 67.62 91 VAL A N 1
ATOM 672 C CA . VAL A 1 91 ? 1.911 8.696 -1.964 1.00 67.62 91 VAL A CA 1
ATOM 673 C C . VAL A 1 91 ? 1.189 10.023 -2.114 1.00 67.62 91 VAL A C 1
ATOM 675 O O . VAL A 1 91 ? 0.695 10.588 -1.140 1.00 67.62 91 VAL A O 1
ATOM 678 N N . ASN A 1 92 ? 1.122 10.537 -3.338 1.00 65.31 92 ASN A N 1
ATOM 679 C CA . ASN A 1 92 ? 0.170 11.597 -3.639 1.00 65.31 92 ASN A CA 1
ATOM 680 C C . ASN A 1 92 ? -1.211 10.939 -3.789 1.00 65.31 92 ASN A C 1
ATOM 682 O O . ASN A 1 92 ? -1.340 10.003 -4.578 1.00 65.31 92 ASN A O 1
ATOM 686 N N . ALA A 1 93 ? -2.230 11.403 -3.058 1.00 59.19 93 ALA A N 1
ATOM 687 C CA . ALA A 1 93 ? -3.582 10.822 -3.058 1.00 59.19 93 ALA A CA 1
ATOM 688 C C . ALA A 1 93 ? -4.205 10.709 -4.465 1.00 59.19 93 ALA A C 1
ATOM 690 O O . ALA A 1 93 ? -5.138 9.945 -4.685 1.00 59.19 93 ALA A O 1
ATOM 691 N N . GLU A 1 94 ? -3.672 11.445 -5.441 1.00 62.88 94 GLU A N 1
ATOM 692 C CA . GLU A 1 94 ? -4.105 11.383 -6.834 1.00 62.88 94 GLU A CA 1
ATOM 693 C C . GLU A 1 94 ? -3.527 10.221 -7.650 1.00 62.88 94 GLU A C 1
ATOM 695 O O . GLU A 1 94 ? -3.923 10.055 -8.797 1.00 62.88 94 GLU A O 1
ATOM 700 N N . SER A 1 95 ? -2.586 9.451 -7.104 1.00 72.06 95 SER A N 1
ATOM 701 C CA . SER A 1 95 ? -1.743 8.543 -7.892 1.00 72.06 95 SER A CA 1
ATOM 702 C C . SER A 1 95 ? -2.123 7.062 -7.830 1.00 72.06 95 SER A C 1
ATOM 704 O O . SER A 1 95 ? -1.532 6.280 -8.575 1.00 72.06 95 SER A O 1
ATOM 706 N N . ILE A 1 96 ? -3.074 6.668 -6.976 1.00 83.44 96 ILE A N 1
ATOM 707 C CA . ILE A 1 96 ? -3.524 5.274 -6.861 1.00 83.44 96 ILE A CA 1
ATOM 708 C C . ILE A 1 96 ? -4.919 5.134 -7.480 1.00 83.44 96 ILE A C 1
ATOM 710 O O . ILE A 1 96 ? -5.894 5.746 -7.036 1.00 83.44 96 ILE A O 1
ATOM 714 N N . GLU A 1 97 ? -4.994 4.306 -8.516 1.00 85.19 97 GLU A N 1
ATOM 715 C CA . GLU A 1 97 ? -6.206 4.017 -9.279 1.00 85.19 97 GLU A CA 1
ATOM 716 C C . GLU A 1 97 ? -6.432 2.505 -9.305 1.00 85.19 97 GLU A C 1
ATOM 718 O O . GLU A 1 97 ? -5.484 1.744 -9.491 1.00 85.19 97 GLU A O 1
ATOM 723 N N . ALA A 1 98 ? -7.683 2.083 -9.145 1.00 83.94 98 ALA A N 1
ATOM 724 C CA . ALA A 1 98 ? -8.123 0.711 -9.349 1.00 83.94 98 ALA A CA 1
ATOM 725 C C . ALA A 1 98 ? -7.925 0.269 -10.810 1.00 83.94 98 ALA A C 1
ATOM 727 O O . ALA A 1 98 ? -7.720 1.090 -11.711 1.00 83.94 98 ALA A O 1
ATOM 728 N N . MET A 1 99 ? -8.048 -1.038 -11.069 1.00 82.19 99 MET A N 1
ATOM 729 C CA . MET A 1 99 ? -7.928 -1.596 -12.425 1.00 82.19 99 MET A CA 1
ATOM 730 C C . MET A 1 99 ? -8.944 -1.024 -13.418 1.00 82.19 99 MET A C 1
ATOM 732 O O . MET A 1 99 ? -8.661 -0.944 -14.612 1.00 82.19 99 MET A O 1
ATOM 736 N N . ASP A 1 100 ? -10.112 -0.607 -12.935 1.00 83.38 100 ASP A N 1
ATOM 737 C CA . ASP A 1 100 ? -11.169 0.013 -13.735 1.00 83.38 100 ASP A CA 1
ATOM 738 C C . ASP A 1 100 ? -10.988 1.535 -13.926 1.00 83.38 100 ASP A C 1
ATOM 740 O O . ASP A 1 100 ? -11.807 2.179 -14.585 1.00 83.38 100 ASP A O 1
ATOM 744 N N . GLY A 1 101 ? -9.914 2.117 -13.378 1.00 80.62 101 GLY A N 1
ATOM 745 C CA . GLY A 1 101 ? -9.634 3.554 -13.393 1.00 80.62 101 GLY A CA 1
ATOM 746 C C . GLY A 1 101 ? -10.324 4.350 -12.278 1.00 80.62 101 GLY A C 1
ATOM 747 O O . GLY A 1 101 ? -10.189 5.574 -12.233 1.00 80.62 101 GLY A O 1
ATOM 748 N N . GLY A 1 102 ? -11.057 3.698 -11.371 1.00 84.25 102 GLY A N 1
ATOM 749 C CA . GLY A 1 102 ? -11.614 4.323 -10.175 1.00 84.25 102 GLY A CA 1
ATOM 750 C C . GLY A 1 102 ? -10.525 4.813 -9.216 1.00 84.25 102 GLY A C 1
ATOM 751 O O . GLY A 1 102 ? -9.441 4.242 -9.139 1.00 84.25 102 GLY A O 1
ATOM 752 N N . ARG A 1 103 ? -10.791 5.879 -8.452 1.00 83.25 103 ARG A N 1
ATOM 753 C CA . ARG A 1 103 ? -9.832 6.383 -7.449 1.00 83.25 103 ARG A CA 1
ATOM 754 C C . ARG A 1 103 ? -9.915 5.558 -6.166 1.00 83.25 103 ARG A C 1
ATOM 756 O O . ARG A 1 103 ? -11.013 5.337 -5.655 1.00 83.25 103 ARG A O 1
ATOM 763 N N . ILE A 1 104 ? -8.759 5.184 -5.624 1.00 84.69 104 ILE A N 1
ATOM 764 C CA . ILE A 1 104 ? -8.634 4.540 -4.312 1.00 84.69 104 ILE A CA 1
ATOM 765 C C . ILE A 1 104 ? -8.434 5.619 -3.247 1.00 84.69 104 ILE A C 1
ATOM 767 O O . ILE A 1 104 ? -7.716 6.595 -3.471 1.00 84.69 104 ILE A O 1
ATOM 771 N N . ALA A 1 105 ? -9.072 5.465 -2.087 1.00 85.56 105 ALA A N 1
ATOM 772 C CA . ALA A 1 105 ? -8.847 6.381 -0.977 1.00 85.56 105 ALA A CA 1
ATOM 773 C C . ALA A 1 105 ? -7.463 6.126 -0.365 1.00 85.56 105 ALA A C 1
ATOM 775 O O . ALA A 1 105 ? -7.114 4.985 -0.071 1.00 85.56 105 ALA A O 1
ATOM 776 N N . VAL A 1 106 ? -6.692 7.193 -0.157 1.00 83.19 106 VAL A N 1
ATOM 777 C CA . VAL A 1 106 ? -5.395 7.137 0.526 1.00 83.19 106 VAL A CA 1
ATOM 778 C C . VAL A 1 106 ? -5.496 7.937 1.813 1.00 83.19 106 VAL A C 1
ATOM 780 O O . VAL A 1 106 ? -5.895 9.103 1.782 1.00 83.19 106 VAL A O 1
ATOM 783 N N . GLU A 1 107 ? -5.130 7.324 2.933 1.00 82.06 107 GLU A N 1
ATOM 784 C CA . GLU A 1 107 ? -5.218 7.937 4.260 1.00 82.06 107 GLU A CA 1
ATOM 785 C C . GLU A 1 107 ? -3.911 7.813 5.028 1.00 82.06 107 GLU A C 1
ATOM 787 O O . GLU A 1 107 ? -3.093 6.949 4.743 1.00 82.06 107 GLU A O 1
ATOM 792 N N . GLU A 1 108 ? -3.691 8.700 5.996 1.00 79.31 108 GLU A N 1
ATOM 793 C CA . GLU A 1 108 ? -2.515 8.622 6.857 1.00 79.31 108 GLU A CA 1
ATOM 794 C C . GLU A 1 108 ? -2.644 7.471 7.863 1.00 79.31 108 GLU A C 1
ATOM 796 O O . GLU A 1 108 ? -3.688 7.284 8.491 1.00 79.31 108 GLU A O 1
ATOM 801 N N . TRP A 1 109 ? -1.550 6.733 8.062 1.00 79.00 109 TRP A N 1
ATOM 802 C CA . TRP A 1 109 ? -1.486 5.673 9.059 1.00 79.00 109 TRP A CA 1
ATOM 803 C C . TRP A 1 109 ? -1.627 6.214 10.487 1.00 79.00 109 TRP A C 1
ATOM 805 O O . TRP A 1 109 ? -0.721 6.866 11.006 1.00 79.00 109 TRP A O 1
ATOM 815 N N . GLY A 1 110 ? -2.739 5.879 11.146 1.00 75.62 110 GLY A N 1
ATOM 816 C CA . GLY A 1 110 ? -2.991 6.207 12.556 1.00 75.62 110 GLY A CA 1
ATOM 817 C C . GLY A 1 110 ? -2.793 5.048 13.544 1.00 75.62 110 GLY A C 1
ATOM 818 O O . GLY A 1 110 ? -3.043 5.221 14.736 1.00 75.62 110 GLY A O 1
ATOM 819 N N . GLY A 1 111 ? -2.417 3.855 13.068 1.00 73.06 111 GLY A N 1
ATOM 820 C CA . GLY A 1 111 ? -2.285 2.647 13.889 1.00 73.06 111 GLY A CA 1
ATOM 821 C C . GLY A 1 111 ? -0.956 2.537 14.645 1.00 73.06 111 GLY A C 1
ATOM 822 O O . GLY A 1 111 ? -0.041 3.344 14.476 1.00 73.06 111 GLY A O 1
ATOM 823 N N . ASN A 1 112 ? -0.813 1.482 15.455 1.00 72.88 112 ASN A N 1
ATOM 824 C CA . ASN A 1 1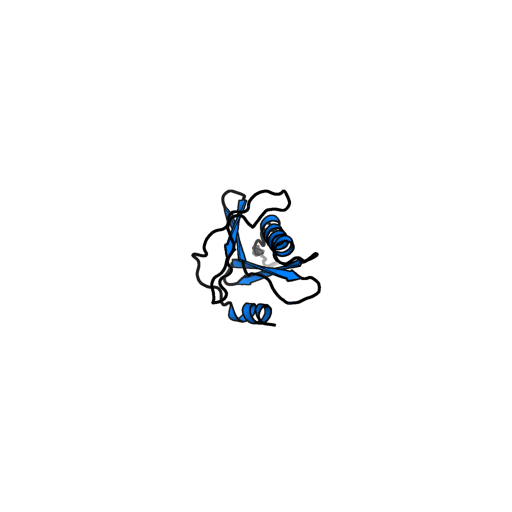12 ? 0.493 1.134 16.022 1.00 72.88 112 ASN A CA 1
ATOM 825 C C . ASN A 1 112 ? 1.465 0.772 14.888 1.00 72.88 112 ASN A C 1
ATOM 827 O O . ASN A 1 112 ? 1.053 0.082 13.953 1.00 72.88 112 ASN A O 1
ATOM 831 N N . PRO A 1 113 ? 2.737 1.196 14.951 1.00 66.25 113 PRO A N 1
ATOM 832 C CA . PRO A 1 113 ? 3.740 0.742 13.998 1.00 66.25 113 PRO A CA 1
ATOM 833 C C . PRO A 1 113 ? 3.826 -0.787 14.018 1.00 66.25 113 PRO A C 1
ATOM 835 O O . PRO A 1 113 ? 3.940 -1.384 15.091 1.00 66.25 113 PRO A O 1
ATOM 838 N N . ALA A 1 114 ? 3.765 -1.421 12.848 1.00 69.44 114 ALA A N 1
ATOM 839 C CA . ALA A 1 114 ? 4.143 -2.824 12.735 1.00 69.44 114 ALA A CA 1
ATOM 840 C C . ALA A 1 114 ? 5.660 -2.967 12.972 1.00 69.44 114 ALA A C 1
ATOM 842 O O . ALA A 1 114 ? 6.417 -2.013 12.786 1.00 69.44 114 ALA A O 1
ATOM 843 N N . GLU A 1 115 ? 6.120 -4.142 13.404 1.00 69.44 115 GLU A N 1
ATOM 844 C CA . GLU A 1 115 ? 7.551 -4.455 13.536 1.00 69.44 115 GLU A CA 1
ATOM 845 C C . GLU A 1 115 ? 8.176 -4.569 12.135 1.00 69.44 115 GLU A C 1
ATOM 847 O O . GLU A 1 115 ? 8.329 -5.649 11.575 1.00 69.44 115 GLU A O 1
ATOM 852 N N . ILE A 1 116 ? 8.511 -3.420 11.539 1.00 60.22 116 ILE A N 1
ATOM 853 C CA . ILE A 1 116 ? 8.968 -3.324 10.143 1.00 60.22 116 ILE A CA 1
ATOM 854 C C . ILE A 1 116 ? 10.368 -3.936 9.953 1.00 60.22 116 ILE A C 1
ATOM 856 O O . ILE A 1 116 ? 10.816 -4.080 8.826 1.00 60.22 116 ILE A O 1
ATOM 860 N N . SER A 1 117 ? 11.096 -4.304 11.011 1.00 63.59 117 SER A N 1
ATOM 861 C CA . SER A 1 117 ? 12.464 -4.837 10.892 1.00 63.59 117 SER A CA 1
ATOM 862 C C . SER A 1 117 ? 12.545 -6.087 10.003 1.00 63.59 117 SER A C 1
ATOM 864 O O . SER A 1 117 ? 13.434 -6.161 9.163 1.00 63.59 117 SER A O 1
ATOM 866 N N . ALA A 1 118 ? 11.568 -6.995 10.092 1.00 61.72 118 ALA A N 1
ATOM 867 C CA . ALA A 1 118 ? 11.485 -8.179 9.231 1.00 61.72 118 ALA A CA 1
ATOM 868 C C . ALA A 1 118 ? 11.128 -7.857 7.764 1.00 61.72 118 ALA A C 1
ATOM 870 O O . ALA A 1 118 ? 11.452 -8.625 6.865 1.00 61.72 118 ALA A O 1
ATOM 871 N N . LEU A 1 119 ? 10.483 -6.714 7.518 1.00 59.50 119 LEU A N 1
ATOM 872 C CA . LEU A 1 119 ? 10.065 -6.271 6.186 1.00 59.50 119 LEU A CA 1
ATOM 873 C C . LEU A 1 119 ? 11.118 -5.361 5.524 1.00 59.50 119 LEU A C 1
ATOM 875 O O . LEU A 1 119 ? 11.293 -5.388 4.310 1.00 59.50 119 LEU A O 1
ATOM 879 N N . ILE A 1 120 ? 11.860 -4.579 6.319 1.00 55.91 120 ILE A N 1
ATOM 880 C CA . ILE A 1 120 ? 12.947 -3.675 5.896 1.00 55.91 120 ILE A CA 1
ATOM 881 C C . ILE A 1 120 ? 14.103 -4.419 5.232 1.00 55.91 120 ILE A C 1
ATOM 883 O O . ILE A 1 120 ? 14.669 -3.876 4.282 1.00 55.91 120 ILE A O 1
ATOM 887 N N . ASP A 1 121 ? 14.417 -5.639 5.669 1.00 59.06 121 ASP A N 1
ATOM 888 C CA . ASP A 1 121 ? 15.463 -6.451 5.035 1.00 59.06 121 ASP A CA 1
ATOM 889 C C . ASP A 1 121 ? 15.157 -6.729 3.555 1.00 59.06 121 ASP A C 1
ATOM 891 O O . ASP A 1 121 ? 16.078 -6.838 2.749 1.00 59.06 121 ASP A O 1
ATOM 895 N N . VAL A 1 122 ? 13.875 -6.758 3.175 1.00 58.31 122 VAL A N 1
ATOM 896 C CA . VAL A 1 122 ? 13.449 -6.915 1.780 1.00 58.31 122 VAL A CA 1
ATOM 897 C C . VAL A 1 122 ? 13.576 -5.583 1.020 1.00 58.31 122 VAL A C 1
ATOM 899 O O . VAL A 1 122 ? 14.067 -5.561 -0.102 1.00 58.31 122 VAL A O 1
ATOM 902 N N . PHE A 1 123 ? 13.227 -4.441 1.635 1.00 58.38 123 PHE A N 1
ATOM 903 C CA . PHE A 1 123 ? 13.288 -3.111 0.992 1.00 58.38 123 PHE A CA 1
ATOM 904 C C . PHE A 1 123 ? 14.713 -2.562 0.764 1.00 58.38 123 PHE A C 1
ATOM 906 O O . PHE A 1 123 ? 14.877 -1.617 -0.010 1.00 58.38 123 PHE A O 1
ATOM 913 N N . GLN A 1 124 ? 15.731 -3.068 1.470 1.00 50.53 124 GLN A N 1
ATOM 914 C CA . GLN A 1 124 ? 17.104 -2.529 1.438 1.00 50.53 124 GLN A CA 1
ATOM 915 C C . GLN A 1 124 ? 18.117 -3.381 0.651 1.00 50.53 124 GLN A C 1
ATOM 917 O O . GLN A 1 124 ? 19.279 -2.974 0.555 1.00 50.53 124 GLN A O 1
ATOM 922 N N . SER A 1 125 ? 17.700 -4.526 0.097 1.00 47.16 125 SER A N 1
ATOM 923 C CA . SER A 1 125 ? 18.521 -5.399 -0.762 1.00 47.16 125 SER A CA 1
ATOM 924 C C . SER A 1 125 ? 18.411 -5.041 -2.241 1.00 47.16 125 SER A C 1
ATOM 926 O O . SER A 1 125 ? 19.454 -5.078 -2.930 1.00 47.16 125 SER A O 1
#

Organism: NCBI:txid937218

Sequence (125 aa):
MKTLFAAAAAILFTSPAIAGGIDDGASAIELHFVKTSGWSAVVCDTEELNDRSFVYCHPVLNTSVGGLFEVTERDGKPVVHPVTGKAKQYVNAESIEAMDGGRIAVEEWGGNPAEISALIDVFQS

Radius of gyration: 19.77 Å; chains: 1; bounding box: 44×67×47 Å

pLDDT: mean 70.88, std 15.41, range [38.47, 87.94]

Foldseek 3Di:
DDDDDDDDDPPPPPDPPPPPDCVFVLQLQQVLCCVPVVAPAKDKDWDAFPNFIWIWIGHPVDLQIDFIWTWDDDPSAIEIEGADDPPPPDDDQPRGATPVRHRHHYDYDPDDHTPCPVVVVSNPD

Secondary structure (DSSP, 8-state):
----------------------HHHHHHHHHHHHHHH--S-EEEEEEE-SS-EEEEEEETT------EEEEEEETTEEEEEEPPSSS-----TTS-B-TTSPBPEE----SPPP-THHHHHHHT-